Protein AF-A0A853DDR7-F1 (afdb_monomer_lite)

pLDDT: mean 90.08, std 14.08, range [37.31, 98.44]

InterPro domains:
  IPR025158 Mg chelatase-related protein, C-terminal domain [PF13335] (1-47)

Structure (mmCIF, N/CA/C/O backbone):
data_AF-A0A853DDR7-F1
#
_entry.id   AF-A0A853DDR7-F1
#
loop_
_atom_site.group_PDB
_atom_site.id
_atom_site.type_symbol
_atom_site.label_atom_id
_atom_site.label_alt_id
_atom_site.label_comp_id
_atom_site.label_asym_id
_atom_site.label_entity_id
_atom_site.label_seq_id
_atom_site.pdbx_PDB_ins_code
_atom_site.Cartn_x
_atom_site.Cartn_y
_atom_site.Cartn_z
_atom_site.occupancy
_atom_site.B_iso_or_equiv
_atom_site.auth_seq_id
_atom_site.auth_comp_id
_atom_site.auth_asym_id
_atom_site.auth_atom_id
_atom_site.pdbx_PDB_model_num
ATOM 1 N N . MET A 1 1 ? -9.958 -4.226 -4.594 1.00 80.00 1 MET A N 1
ATOM 2 C CA . MET A 1 1 ? -9.731 -4.819 -3.242 1.00 80.00 1 MET A CA 1
ATOM 3 C C . MET A 1 1 ? -9.429 -3.733 -2.228 1.00 80.00 1 MET A C 1
ATOM 5 O O . MET A 1 1 ? -10.090 -3.705 -1.199 1.00 80.00 1 MET A O 1
ATOM 9 N N . LEU A 1 2 ? -8.478 -2.840 -2.520 1.00 86.75 2 LEU A N 1
ATOM 10 C CA . LEU A 1 2 ? -8.264 -1.645 -1.704 1.00 86.75 2 LEU A CA 1
ATOM 11 C C . LEU A 1 2 ? -9.525 -0.770 -1.642 1.00 86.75 2 LEU A C 1
ATOM 13 O O . LEU A 1 2 ? -9.848 -0.283 -0.568 1.00 86.75 2 LEU A O 1
ATOM 17 N N . ASP A 1 3 ? -10.288 -0.685 -2.735 1.00 90.69 3 ASP A N 1
ATOM 18 C CA . ASP A 1 3 ? -11.570 0.042 -2.776 1.00 90.69 3 ASP A CA 1
ATOM 19 C C . ASP A 1 3 ? -12.579 -0.552 -1.796 1.00 90.69 3 ASP A C 1
ATOM 21 O O . ASP A 1 3 ? -13.118 0.154 -0.960 1.00 90.69 3 ASP A O 1
ATOM 25 N N . ARG A 1 4 ? -12.738 -1.882 -1.788 1.00 90.31 4 ARG A N 1
ATOM 26 C CA . ARG A 1 4 ? -13.588 -2.571 -0.803 1.00 90.31 4 ARG A CA 1
ATOM 27 C C . ARG A 1 4 ? -13.113 -2.354 0.636 1.00 90.31 4 ARG A C 1
ATOM 29 O O . ARG A 1 4 ? -13.927 -2.233 1.548 1.00 90.31 4 ARG A O 1
ATOM 36 N N . ALA A 1 5 ? -11.800 -2.325 0.870 1.00 87.12 5 ALA A N 1
ATOM 37 C CA . ALA A 1 5 ? -11.249 -2.048 2.197 1.00 87.12 5 ALA A CA 1
ATOM 38 C C . ALA A 1 5 ? -11.516 -0.592 2.631 1.00 87.12 5 ALA A C 1
ATOM 40 O O . ALA A 1 5 ? -11.789 -0.331 3.800 1.00 87.12 5 ALA A O 1
ATOM 41 N N . LEU A 1 6 ? -11.490 0.344 1.682 1.00 91.50 6 LEU A N 1
ATOM 42 C CA . LEU A 1 6 ? -11.842 1.745 1.892 1.00 91.50 6 LEU A CA 1
ATOM 43 C C . LEU A 1 6 ? -13.346 1.918 2.158 1.00 91.50 6 LEU A C 1
ATOM 45 O O . LEU A 1 6 ? -13.721 2.542 3.145 1.00 91.50 6 LEU A O 1
ATOM 49 N N . GLU A 1 7 ? -14.198 1.309 1.333 1.00 95.38 7 GLU A N 1
ATOM 50 C CA . GLU A 1 7 ? -15.662 1.312 1.466 1.00 95.38 7 GLU A CA 1
ATOM 51 C C . GLU A 1 7 ? -16.123 0.703 2.797 1.00 95.38 7 GLU A C 1
ATOM 53 O O . GLU A 1 7 ? -17.041 1.210 3.434 1.00 95.38 7 GLU A O 1
ATOM 58 N N . SER A 1 8 ? -15.457 -0.364 3.252 1.00 92.81 8 SER A N 1
ATOM 59 C CA . SER A 1 8 ? -15.727 -1.003 4.550 1.00 92.81 8 SER A CA 1
ATOM 60 C C . SER A 1 8 ? -15.141 -0.253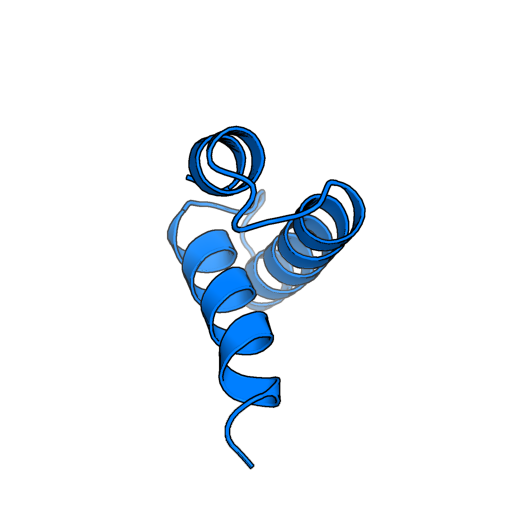 5.753 1.00 92.81 8 SER A C 1
ATOM 62 O O . SER A 1 8 ? -15.334 -0.686 6.887 1.00 92.81 8 SER A O 1
ATOM 64 N N . GLY A 1 9 ? -14.390 0.834 5.540 1.00 91.38 9 GLY A N 1
ATOM 65 C CA . GLY A 1 9 ? -13.739 1.607 6.603 1.00 91.38 9 GLY A CA 1
ATOM 66 C C . GLY A 1 9 ? -12.532 0.921 7.260 1.00 91.38 9 GLY A C 1
ATOM 67 O O . GLY A 1 9 ? -11.914 1.487 8.161 1.00 91.38 9 GLY A O 1
ATOM 68 N N . THR A 1 10 ? -12.148 -0.276 6.807 1.00 89.94 10 THR A N 1
ATOM 69 C CA . THR A 1 10 ? -10.949 -0.994 7.286 1.00 89.94 10 THR A CA 1
ATOM 70 C C . THR A 1 10 ? -9.644 -0.386 6.749 1.00 89.94 10 THR A C 1
ATOM 72 O O . THR A 1 10 ? -8.547 -0.609 7.283 1.00 89.94 10 THR A O 1
ATOM 75 N N . LEU A 1 11 ? -9.763 0.446 5.713 1.00 92.31 11 LEU A N 1
ATOM 76 C CA . LEU A 1 11 ? -8.717 1.274 5.141 1.00 92.31 11 LEU A CA 1
ATOM 77 C C . LEU A 1 11 ? -9.182 2.733 5.098 1.00 92.31 11 LEU A C 1
ATOM 79 O O . LEU A 1 11 ? -10.328 3.030 4.790 1.00 92.31 11 LEU A O 1
ATOM 83 N N . THR A 1 12 ? -8.276 3.661 5.392 1.00 94.88 12 THR A N 1
ATOM 84 C CA . THR A 1 12 ? -8.520 5.098 5.201 1.00 94.88 12 THR A CA 1
ATOM 85 C C . THR A 1 12 ? -7.993 5.537 3.840 1.00 94.88 12 THR A C 1
ATOM 87 O O . THR A 1 12 ? -7.111 4.875 3.298 1.00 94.88 12 THR A O 1
ATOM 90 N N . MET A 1 13 ? -8.422 6.695 3.324 1.00 95.62 13 MET A N 1
ATOM 91 C CA . MET A 1 13 ? -7.848 7.278 2.093 1.00 95.62 13 MET A CA 1
ATOM 92 C C . MET A 1 13 ? -6.314 7.373 2.150 1.00 95.62 13 MET A C 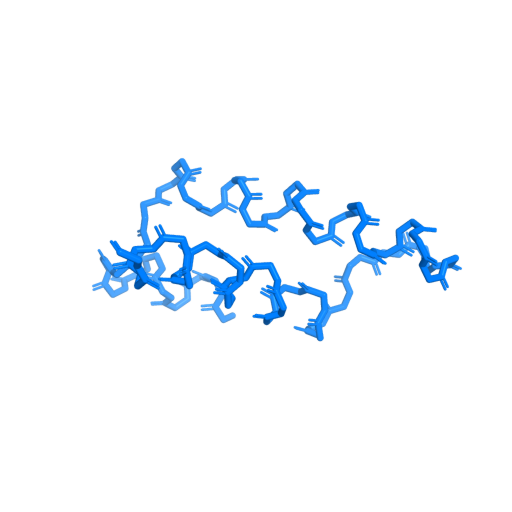1
ATOM 94 O O . MET A 1 13 ? -5.617 6.955 1.236 1.00 95.62 13 MET A O 1
ATOM 98 N N . ARG A 1 14 ? -5.755 7.808 3.287 1.00 95.25 14 ARG A N 1
ATOM 99 C CA . ARG A 1 14 ? -4.293 7.839 3.483 1.00 95.25 14 ARG A CA 1
ATOM 100 C C . ARG A 1 14 ? -3.662 6.443 3.461 1.00 95.25 14 ARG A C 1
ATOM 102 O O . ARG A 1 14 ? -2.528 6.279 3.019 1.00 95.25 14 ARG A O 1
ATOM 109 N N . GLY A 1 15 ? -4.367 5.445 3.994 1.00 94.25 15 GLY A N 1
ATOM 110 C CA . GLY A 1 15 ? -3.946 4.047 3.941 1.00 94.25 15 GLY A CA 1
ATOM 111 C C . GLY A 1 15 ? -3.968 3.500 2.516 1.00 94.25 15 GLY A C 1
ATOM 112 O O . GLY A 1 15 ? -3.033 2.805 2.131 1.00 94.25 15 GLY A O 1
ATOM 113 N N . TYR A 1 16 ? -4.987 3.868 1.742 1.00 95.56 16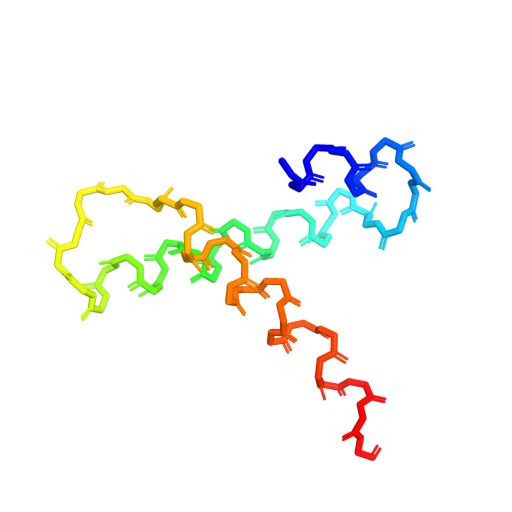 TYR A N 1
ATOM 114 C CA . TYR A 1 16 ? -5.123 3.546 0.327 1.00 95.56 16 TYR A CA 1
ATOM 115 C C . TYR A 1 16 ? -3.939 4.089 -0.475 1.00 95.56 16 TYR A C 1
ATOM 117 O O . TYR A 1 16 ? -3.219 3.308 -1.094 1.00 95.56 16 TYR A O 1
ATOM 125 N N . ASP A 1 17 ? -3.657 5.389 -0.364 1.00 95.94 17 ASP A N 1
ATOM 126 C CA . ASP A 1 17 ? -2.553 6.031 -1.090 1.00 95.94 17 ASP A CA 1
ATOM 127 C C . ASP A 1 17 ? -1.194 5.415 -0.738 1.00 95.94 17 ASP A C 1
ATOM 129 O O . ASP A 1 17 ? -0.333 5.222 -1.600 1.00 95.94 17 ASP A O 1
ATOM 133 N N . ARG A 1 18 ? -0.986 5.063 0.538 1.00 95.69 18 ARG A N 1
ATOM 134 C CA . ARG A 1 18 ? 0.244 4.391 0.972 1.00 95.69 18 ARG A CA 1
ATOM 135 C C . ARG A 1 18 ? 0.360 2.991 0.373 1.00 95.69 18 ARG A C 1
ATOM 137 O O . ARG A 1 18 ? 1.432 2.647 -0.116 1.00 95.69 18 ARG A O 1
ATOM 144 N N . CYS A 1 19 ? -0.708 2.194 0.414 1.00 96.12 19 CYS A N 1
ATOM 145 C CA . CYS A 1 19 ? -0.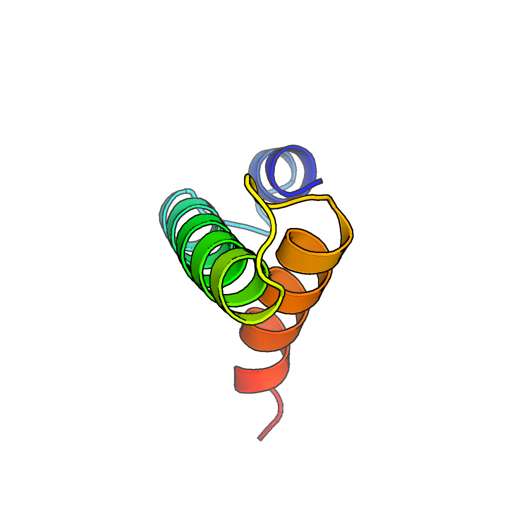716 0.864 -0.194 1.00 96.12 19 CYS A CA 1
ATOM 146 C C . CYS A 1 19 ? -0.470 0.946 -1.704 1.00 96.12 19 CYS A C 1
ATOM 148 O O . CYS A 1 19 ? 0.289 0.137 -2.227 1.00 96.12 19 CYS A O 1
ATOM 150 N N . LEU A 1 20 ? -1.029 1.950 -2.384 1.00 96.62 20 LEU A N 1
ATOM 151 C CA . LEU A 1 20 ? -0.784 2.178 -3.804 1.00 96.62 20 LEU A CA 1
ATOM 152 C C . LEU A 1 20 ? 0.688 2.516 -4.080 1.00 96.62 20 LEU A C 1
ATOM 154 O O . LEU A 1 20 ? 1.291 1.927 -4.971 1.00 96.62 20 LEU A O 1
ATOM 158 N N . ARG A 1 21 ? 1.299 3.403 -3.282 1.00 97.75 21 ARG A N 1
ATOM 159 C CA . ARG A 1 21 ? 2.723 3.755 -3.422 1.00 97.75 21 ARG A CA 1
ATOM 160 C C . ARG A 1 21 ? 3.647 2.555 -3.202 1.00 97.75 21 ARG A C 1
ATOM 162 O O . ARG A 1 21 ? 4.578 2.363 -3.972 1.00 97.75 21 ARG A O 1
ATOM 169 N N . VAL A 1 22 ? 3.384 1.742 -2.177 1.00 97.56 22 VAL A N 1
ATOM 170 C CA . VAL A 1 22 ? 4.154 0.509 -1.929 1.00 97.56 22 VAL A CA 1
ATOM 171 C C . VAL A 1 22 ? 3.933 -0.500 -3.056 1.00 97.56 22 VAL A C 1
ATOM 173 O O . VAL A 1 22 ? 4.881 -1.152 -3.474 1.00 97.56 22 VAL A O 1
ATOM 176 N N . GLY A 1 23 ? 2.707 -0.604 -3.576 1.00 97.88 23 GLY A N 1
ATOM 177 C CA . GLY A 1 23 ? 2.396 -1.432 -4.739 1.00 97.88 23 GLY A CA 1
ATOM 178 C C . GLY A 1 23 ? 3.244 -1.066 -5.956 1.00 97.88 23 GLY A C 1
ATOM 179 O O . GLY A 1 23 ? 3.795 -1.961 -6.584 1.00 97.88 23 GLY A O 1
ATOM 180 N N . TRP A 1 24 ? 3.411 0.229 -6.235 1.00 98.31 24 TRP A N 1
ATOM 181 C CA . TRP A 1 24 ? 4.309 0.713 -7.289 1.00 98.31 24 TRP A CA 1
ATOM 182 C C . TRP A 1 24 ? 5.760 0.310 -7.053 1.00 98.31 24 TRP A C 1
ATOM 184 O O . TRP A 1 24 ? 6.362 -0.285 -7.932 1.00 98.31 24 TRP A O 1
ATOM 194 N N . THR A 1 25 ? 6.292 0.506 -5.844 1.00 98.38 25 THR A N 1
ATOM 195 C CA . THR A 1 25 ? 7.654 0.048 -5.527 1.00 98.38 25 THR A CA 1
ATOM 196 C C . THR A 1 25 ? 7.824 -1.459 -5.732 1.00 98.38 25 THR A C 1
ATOM 198 O O . THR A 1 25 ? 8.864 -1.905 -6.198 1.00 98.38 25 THR A O 1
ATOM 201 N N . LEU A 1 26 ? 6.817 -2.265 -5.383 1.00 98.12 26 LEU A N 1
ATOM 202 C CA . LEU A 1 26 ? 6.869 -3.710 -5.602 1.00 98.12 26 LEU A CA 1
ATOM 203 C C . LEU A 1 26 ? 6.831 -4.073 -7.094 1.00 98.12 26 LEU A C 1
ATOM 205 O O . LEU A 1 26 ? 7.520 -5.012 -7.476 1.00 98.12 26 LEU A O 1
ATOM 209 N N . ALA A 1 27 ? 6.065 -3.339 -7.904 1.00 98.44 27 ALA A N 1
ATOM 210 C CA . ALA A 1 27 ? 6.030 -3.511 -9.355 1.00 98.44 27 ALA A CA 1
ATOM 211 C C . ALA A 1 27 ? 7.367 -3.124 -9.998 1.00 98.44 27 ALA A C 1
ATOM 213 O O . ALA A 1 27 ? 7.889 -3.892 -10.800 1.00 98.44 27 ALA A O 1
ATOM 214 N N . ASP A 1 28 ? 7.967 -2.012 -9.565 1.00 98.44 28 ASP A N 1
ATOM 215 C CA . ASP A 1 28 ? 9.289 -1.574 -10.021 1.00 98.44 28 ASP A CA 1
ATOM 216 C C . ASP A 1 28 ? 10.356 -2.645 -9.736 1.00 98.44 28 ASP A C 1
ATOM 218 O O . ASP A 1 28 ? 11.166 -2.972 -10.599 1.00 98.44 28 ASP A O 1
ATOM 222 N N . LEU A 1 29 ? 10.331 -3.246 -8.539 1.00 98.31 29 LEU A N 1
ATOM 223 C CA . LEU A 1 29 ? 11.246 -4.332 -8.155 1.00 98.31 29 LEU A CA 1
ATOM 224 C C . LEU A 1 29 ? 11.052 -5.620 -8.965 1.00 98.31 29 LEU A C 1
ATOM 226 O O . LEU A 1 29 ? 11.951 -6.457 -8.991 1.00 98.31 29 LEU A O 1
ATOM 230 N N . GLN A 1 30 ? 9.880 -5.804 -9.567 1.00 97.94 30 GLN A N 1
ATOM 231 C CA . GLN A 1 30 ? 9.569 -6.931 -10.442 1.00 97.94 30 GLN A CA 1
ATOM 232 C C . GLN A 1 30 ? 9.655 -6.567 -11.931 1.00 97.94 30 GLN A C 1
ATOM 234 O O . GLN A 1 30 ? 9.258 -7.378 -12.764 1.00 97.94 30 GLN A O 1
ATOM 239 N N . GLU A 1 31 ? 10.134 -5.364 -12.266 1.00 97.88 31 GLU A N 1
ATOM 240 C CA . GLU A 1 31 ? 10.188 -4.857 -13.643 1.00 97.88 31 GLU A CA 1
ATOM 241 C C . GLU A 1 31 ? 8.817 -4.917 -14.351 1.00 97.88 31 GLU A C 1
ATOM 243 O O . GLU A 1 31 ? 8.719 -5.152 -15.553 1.00 97.88 31 GLU A O 1
ATOM 248 N N . SER A 1 32 ? 7.731 -4.724 -13.595 1.00 98.00 32 SER A N 1
ATOM 249 C CA . SER A 1 32 ? 6.366 -4.659 -14.123 1.00 98.00 32 SER A CA 1
ATOM 250 C C . SER A 1 32 ? 5.962 -3.225 -14.446 1.00 98.00 32 SER A C 1
ATOM 252 O O . SER A 1 32 ? 6.133 -2.327 -13.626 1.00 98.00 32 SER A O 1
ATOM 254 N N . ASP A 1 33 ? 5.301 -3.030 -15.589 1.00 97.50 33 ASP A N 1
ATOM 255 C CA . ASP A 1 33 ? 4.843 -1.709 -16.051 1.00 97.50 33 ASP A CA 1
ATOM 256 C C . ASP A 1 33 ? 3.785 -1.058 -15.137 1.00 97.50 33 ASP A C 1
ATOM 258 O O . ASP A 1 33 ? 3.560 0.153 -15.193 1.00 97.50 33 ASP A O 1
ATOM 262 N N . ALA A 1 34 ? 3.088 -1.856 -14.319 1.00 97.25 34 ALA A N 1
ATOM 263 C CA . ALA A 1 34 ? 2.069 -1.376 -13.394 1.00 97.25 34 ALA A CA 1
ATOM 264 C C . ALA A 1 34 ? 1.828 -2.342 -12.215 1.00 97.25 34 ALA A C 1
ATOM 266 O O . ALA A 1 34 ? 1.985 -3.561 -12.348 1.00 97.25 34 ALA A O 1
ATOM 267 N N . PRO A 1 35 ? 1.349 -1.835 -11.063 1.00 97.44 35 PRO A N 1
ATOM 268 C CA . PRO A 1 35 ? 0.987 -2.668 -9.926 1.00 97.44 35 PRO A CA 1
ATOM 269 C C . PRO A 1 35 ? -0.265 -3.506 -10.205 1.00 97.44 35 PRO A C 1
ATOM 271 O O . PRO A 1 35 ? -1.396 -3.024 -10.184 1.00 97.44 35 PRO A O 1
ATOM 274 N N . GLY A 1 36 ? -0.058 -4.805 -10.402 1.00 96.38 36 GLY A N 1
ATOM 275 C CA . GLY A 1 36 ? -1.113 -5.818 -10.367 1.00 96.38 36 GLY A CA 1
ATOM 276 C C . GLY A 1 36 ? -1.637 -6.177 -8.958 1.00 96.38 36 GLY A C 1
ATOM 277 O O . GLY A 1 36 ? -1.119 -5.706 -7.939 1.00 96.38 36 GLY A O 1
ATOM 278 N N . PRO A 1 37 ? -2.650 -7.063 -8.876 1.00 95.50 37 PRO A N 1
ATOM 279 C CA . PRO A 1 37 ? -3.289 -7.462 -7.620 1.00 95.50 37 PRO A CA 1
ATOM 280 C C . PRO A 1 37 ? -2.334 -8.033 -6.564 1.00 95.50 37 PRO A C 1
ATOM 282 O O . PRO A 1 37 ? -2.526 -7.767 -5.378 1.00 95.50 37 PRO A O 1
ATOM 285 N N . GLU A 1 38 ? -1.300 -8.779 -6.966 1.00 95.88 38 GLU A N 1
ATOM 286 C CA . GLU A 1 38 ? -0.316 -9.349 -6.033 1.00 95.88 38 GLU A CA 1
ATOM 287 C C . GLU A 1 38 ? 0.474 -8.267 -5.290 1.00 95.88 38 GLU A C 1
ATOM 289 O O . GLU A 1 38 ? 0.681 -8.367 -4.078 1.00 95.88 38 GLU A O 1
ATOM 294 N N . HIS A 1 39 ? 0.849 -7.196 -5.997 1.00 97.56 39 HIS A N 1
ATOM 295 C CA . HIS A 1 39 ? 1.610 -6.085 -5.447 1.00 97.56 39 HIS A CA 1
ATOM 296 C C . HIS A 1 39 ? 0.773 -5.357 -4.404 1.00 97.56 39 HIS A C 1
ATOM 298 O O . HIS A 1 39 ? 1.246 -5.071 -3.306 1.00 97.56 39 HIS A O 1
ATOM 304 N N . LEU A 1 40 ? -0.506 -5.120 -4.712 1.00 95.62 40 LEU A N 1
ATOM 305 C CA . LEU A 1 40 ? -1.442 -4.468 -3.799 1.00 95.62 40 LEU A CA 1
ATOM 306 C C . LEU A 1 40 ? -1.758 -5.344 -2.580 1.00 95.62 40 LEU A C 1
ATOM 308 O O . LEU A 1 40 ? -1.860 -4.829 -1.466 1.00 95.62 40 LEU A O 1
ATOM 312 N N . LEU A 1 41 ? -1.874 -6.663 -2.764 1.00 93.44 41 LEU A N 1
ATOM 313 C CA . LEU A 1 41 ? -2.096 -7.609 -1.671 1.00 93.44 41 LEU A CA 1
ATOM 314 C C . LEU A 1 41 ? -0.886 -7.660 -0.729 1.00 93.44 41 LEU A C 1
ATOM 316 O O . LEU A 1 41 ? -1.049 -7.582 0.488 1.00 93.44 41 LEU A O 1
ATOM 320 N N . ARG A 1 42 ? 0.333 -7.702 -1.279 1.00 95.25 42 ARG A N 1
ATOM 321 C CA . ARG A 1 42 ? 1.577 -7.639 -0.500 1.00 95.25 42 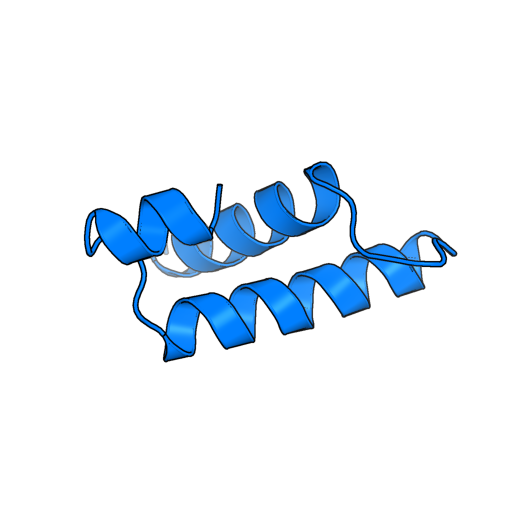ARG A CA 1
ATOM 322 C C . ARG A 1 42 ? 1.748 -6.283 0.189 1.00 95.25 42 ARG A C 1
ATOM 324 O O . ARG A 1 42 ? 2.098 -6.250 1.365 1.00 95.25 42 ARG A O 1
ATOM 331 N N . ALA A 1 43 ? 1.437 -5.176 -0.483 1.00 95.38 43 ALA A N 1
ATOM 332 C CA . ALA A 1 43 ? 1.454 -3.838 0.108 1.00 95.38 43 ALA A CA 1
ATOM 333 C C . ALA A 1 43 ? 0.472 -3.705 1.283 1.00 95.38 43 ALA A C 1
ATOM 335 O O . ALA A 1 43 ? 0.802 -3.103 2.308 1.00 95.38 43 ALA A O 1
ATOM 336 N N . LEU A 1 44 ? -0.728 -4.282 1.161 1.00 92.81 44 LEU A N 1
ATOM 337 C CA . LEU A 1 44 ? -1.695 -4.321 2.253 1.00 92.81 44 LEU A CA 1
ATOM 338 C C . LEU A 1 44 ? -1.188 -5.188 3.410 1.00 92.81 44 LEU A C 1
ATOM 340 O O . LEU A 1 44 ? -1.240 -4.740 4.552 1.00 92.81 44 LEU A O 1
ATOM 344 N N . ALA A 1 45 ? -0.642 -6.374 3.120 1.00 92.19 45 ALA A N 1
ATOM 345 C CA . ALA A 1 45 ? -0.077 -7.261 4.132 1.00 92.19 45 ALA A CA 1
ATOM 346 C C . ALA A 1 45 ? 1.040 -6.570 4.931 1.00 92.19 45 ALA A C 1
ATOM 348 O O . ALA A 1 45 ? 0.967 -6.541 6.156 1.00 92.19 45 ALA A O 1
ATOM 349 N N . LEU A 1 46 ? 1.997 -5.919 4.256 1.00 91.94 46 LEU A N 1
ATOM 350 C CA . LEU A 1 46 ? 3.086 -5.155 4.885 1.00 91.94 46 LEU A CA 1
ATOM 351 C C . LEU A 1 46 ? 2.574 -4.048 5.823 1.00 91.94 46 LEU A C 1
ATOM 353 O O . LEU A 1 46 ? 3.164 -3.813 6.876 1.00 91.94 46 LEU A O 1
ATOM 357 N N . ARG A 1 47 ? 1.455 -3.394 5.481 1.00 86.12 47 ARG A N 1
ATOM 358 C CA . ARG A 1 47 ? 0.805 -2.402 6.354 1.00 86.12 47 ARG A CA 1
ATOM 359 C C . ARG A 1 47 ? 0.258 -3.041 7.631 1.00 86.12 47 ARG A C 1
ATOM 361 O O . ARG A 1 47 ? 0.417 -2.461 8.701 1.00 86.12 47 ARG A O 1
ATOM 368 N N . THR A 1 48 ? -0.441 -4.169 7.522 1.00 81.12 48 THR A N 1
ATOM 369 C CA . THR A 1 48 ? -1.050 -4.855 8.677 1.00 81.12 48 THR A CA 1
ATOM 370 C C . THR A 1 48 ? -0.021 -5.554 9.560 1.00 81.12 48 THR A C 1
ATOM 372 O O . THR A 1 48 ? -0.184 -5.558 10.775 1.00 81.12 48 THR A O 1
ATOM 375 N N . SER A 1 49 ? 1.060 -6.085 8.983 1.00 65.56 49 SER A N 1
ATOM 376 C CA . SER A 1 49 ? 2.107 -6.790 9.734 1.00 65.56 49 SER A CA 1
ATOM 377 C C . SER A 1 49 ? 2.984 -5.858 10.573 1.00 65.56 49 SER A C 1
ATOM 379 O O . SER A 1 49 ? 3.542 -6.297 11.570 1.00 65.56 49 SER A O 1
ATOM 381 N N . ALA A 1 50 ? 3.057 -4.562 10.249 1.00 56.56 50 ALA A N 1
ATOM 382 C CA . ALA A 1 50 ? 3.742 -3.577 11.092 1.00 56.56 50 ALA A CA 1
ATOM 383 C C . ALA A 1 50 ? 3.044 -3.334 12.451 1.00 56.56 50 ALA A C 1
ATOM 385 O O . ALA A 1 50 ? 3.625 -2.693 13.319 1.00 56.56 50 ALA A O 1
ATOM 386 N N . ALA A 1 51 ? 1.814 -3.834 12.637 1.00 47.72 51 ALA A N 1
ATOM 387 C CA . ALA A 1 51 ? 1.086 -3.800 13.909 1.00 47.72 51 ALA A CA 1
ATOM 388 C C . ALA A 1 51 ? 1.174 -5.120 14.708 1.00 47.72 51 ALA A C 1
ATOM 390 O O . ALA A 1 51 ? 0.536 -5.235 15.750 1.00 47.72 51 ALA A O 1
ATOM 391 N N . ALA A 1 52 ? 1.943 -6.107 14.233 1.00 40.41 52 ALA A N 1
ATOM 392 C CA . ALA A 1 52 ? 2.241 -7.343 14.953 1.00 40.41 52 ALA A CA 1
ATOM 393 C C . ALA A 1 52 ? 3.739 -7.396 15.297 1.00 40.41 52 ALA A C 1
ATOM 395 O O . ALA A 1 52 ? 4.495 -8.184 14.730 1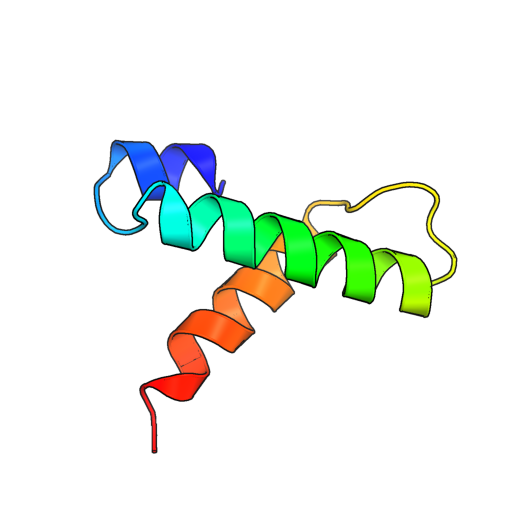.00 40.41 52 ALA A O 1
ATOM 396 N N . ALA A 1 53 ? 4.150 -6.508 16.201 1.00 37.31 53 ALA A N 1
ATOM 397 C CA . ALA A 1 53 ? 5.395 -6.564 16.961 1.00 37.31 53 ALA A CA 1
ATOM 398 C C . ALA A 1 53 ? 5.131 -5.984 18.354 1.00 37.31 53 ALA A C 1
ATOM 400 O O . ALA A 1 53 ? 4.473 -4.919 18.416 1.00 37.31 53 ALA A O 1
#

Sequence (53 aa):
MLDRALESGTLTMRGYDRCLRVGWTLADLQESDAPGPEHLLRALALRTSAAAA

Organism: NCBI:txid1874116

Secondary structure (DSSP, 8-state):
-HHHHHHTTSS-HHHHHHHHHHHHHHHHHTT-SS--HHHHHHHHHHHHHTT--

Foldseek 3Di:
DLVVCCVVVVAPPVRSVQLLVQQVVVCVVVVHPHRDPVSSVVSNVVVVVVVVD

Radius of gyration: 11.0 Å; chains: 1; bounding box: 27×17×33 Å